Protein AF-I7L541-F1 (afdb_monomer_lite)

Radius of gyration: 14.11 Å; chains: 1; bounding box: 39×28×35 Å

Secondary structure (DSSP, 8-state):
-HHHHTT-TT----------S-SS-EEEEEEEE-SS---HHHHHHHHTTSTTEEE--BGGGTB---IIIIITT--PEEEEEEEE-SS-TTEEEEEEEE-

Structure (mmCIF, N/CA/C/O backbone):
data_AF-I7L541-F1
#
_entry.id   AF-I7L541-F1
#
loop_
_atom_site.group_PDB
_atom_site.id
_atom_site.type_symbol
_atom_site.label_atom_id
_atom_site.label_alt_id
_atom_site.label_comp_id
_atom_site.label_asym_id
_atom_site.label_entity_id
_atom_site.label_seq_id
_atom_site.pdbx_PDB_ins_code
_atom_site.Cartn_x
_atom_site.Cartn_y
_atom_site.Cartn_z
_atom_site.occupancy
_atom_site.B_iso_or_equiv
_atom_site.auth_seq_id
_atom_site.auth_comp_id
_atom_site.auth_asym_id
_atom_site.auth_atom_id
_atom_site.pdbx_PDB_model_num
ATOM 1 N N . GLU A 1 1 ? -15.355 -0.950 -7.239 1.00 96.50 1 GLU A N 1
ATOM 2 C CA . GLU A 1 1 ? -14.842 -2.339 -7.198 1.00 96.50 1 GLU A CA 1
ATOM 3 C C . GLU A 1 1 ? -14.441 -2.771 -5.794 1.00 96.50 1 GLU A C 1
ATOM 5 O O . GLU A 1 1 ? -14.982 -3.769 -5.343 1.00 96.50 1 GLU A O 1
ATOM 10 N N . THR A 1 2 ? -13.621 -2.001 -5.064 1.00 97.00 2 THR A N 1
ATOM 11 C CA . THR A 1 2 ? -13.183 -2.316 -3.684 1.00 97.00 2 THR A CA 1
ATOM 12 C C . THR A 1 2 ? -14.302 -2.807 -2.762 1.00 97.00 2 THR A C 1
ATOM 14 O O . THR A 1 2 ? -14.185 -3.899 -2.224 1.00 97.00 2 THR A O 1
ATOM 17 N N . ARG A 1 3 ? -15.418 -2.068 -2.638 1.00 97.62 3 ARG A N 1
ATOM 18 C CA . ARG A 1 3 ? -16.578 -2.478 -1.814 1.00 97.62 3 ARG A CA 1
ATOM 19 C C . ARG A 1 3 ? -17.140 -3.847 -2.194 1.00 97.62 3 ARG A C 1
ATOM 21 O O . ARG A 1 3 ? -17.464 -4.638 -1.324 1.00 97.62 3 ARG A O 1
ATOM 28 N N . LYS A 1 4 ? -17.214 -4.131 -3.498 1.00 98.00 4 LYS A N 1
ATOM 29 C CA . LYS A 1 4 ? -17.719 -5.402 -4.027 1.00 98.00 4 LYS A CA 1
ATOM 30 C C . LYS A 1 4 ? -16.752 -6.553 -3.736 1.00 98.00 4 LYS A C 1
ATOM 32 O O . LYS A 1 4 ? -17.205 -7.609 -3.334 1.00 98.00 4 LYS A O 1
ATOM 37 N N . ILE A 1 5 ? -15.448 -6.352 -3.947 1.00 98.06 5 ILE A N 1
ATOM 38 C CA . ILE A 1 5 ? -14.411 -7.376 -3.705 1.00 98.06 5 ILE A CA 1
ATOM 39 C C . ILE A 1 5 ? -14.287 -7.688 -2.210 1.00 98.06 5 ILE A C 1
ATOM 41 O O . ILE A 1 5 ? -14.124 -8.841 -1.834 1.00 98.06 5 ILE A O 1
ATOM 45 N N . MET A 1 6 ? -14.368 -6.657 -1.369 1.00 97.31 6 MET A N 1
ATOM 46 C CA . MET A 1 6 ? -14.270 -6.777 0.088 1.00 97.31 6 MET A CA 1
ATOM 47 C C . MET A 1 6 ? -15.601 -7.137 0.758 1.00 97.31 6 MET A C 1
ATOM 49 O O . MET A 1 6 ? -15.619 -7.314 1.972 1.00 97.31 6 MET A O 1
ATOM 53 N N . GLU A 1 7 ? -16.696 -7.199 -0.007 1.00 98.19 7 GLU A N 1
ATOM 54 C CA . GLU A 1 7 ? -18.064 -7.416 0.485 1.00 98.19 7 GLU A CA 1
ATOM 55 C C . GLU A 1 7 ? -18.443 -6.490 1.662 1.00 98.19 7 GLU A C 1
ATOM 57 O O . GLU A 1 7 ? -19.132 -6.885 2.601 1.00 98.19 7 GLU A O 1
ATOM 62 N N . ASP A 1 8 ? -17.984 -5.234 1.615 1.00 97.81 8 ASP A N 1
ATOM 63 C CA . ASP A 1 8 ? -18.182 -4.243 2.679 1.00 97.81 8 ASP A CA 1
ATOM 64 C C . ASP A 1 8 ? -18.481 -2.857 2.083 1.00 97.81 8 ASP A C 1
ATOM 66 O O . ASP A 1 8 ? -17.593 -2.138 1.609 1.00 97.81 8 ASP A O 1
ATOM 70 N N . ASP A 1 9 ? -19.757 -2.468 2.129 1.00 97.62 9 ASP A N 1
ATOM 71 C CA . ASP A 1 9 ? -20.237 -1.177 1.627 1.00 97.62 9 ASP A CA 1
ATOM 72 C C . ASP A 1 9 ? -19.843 0.014 2.514 1.00 97.62 9 ASP A C 1
ATOM 74 O O . ASP A 1 9 ? -19.927 1.165 2.073 1.00 97.62 9 ASP A O 1
ATOM 78 N N . SER A 1 10 ? -19.377 -0.239 3.744 1.00 97.56 10 SER A N 1
ATOM 79 C CA . SER A 1 10 ? -18.937 0.815 4.663 1.00 97.56 10 SER A CA 1
ATOM 80 C C . SER A 1 10 ? -17.568 1.393 4.298 1.00 97.56 10 SER A C 1
ATOM 82 O O . SER A 1 10 ? -17.248 2.510 4.707 1.00 97.56 10 SER A O 1
ATOM 84 N N . ILE A 1 11 ? -16.772 0.688 3.482 1.00 98.00 11 ILE A N 1
ATOM 85 C CA . ILE A 1 11 ? -15.455 1.163 3.045 1.00 98.00 11 ILE A CA 1
ATOM 86 C C . ILE A 1 11 ? -15.628 2.383 2.136 1.00 98.00 11 ILE A C 1
ATOM 88 O O . ILE A 1 11 ? -16.210 2.308 1.051 1.00 98.00 11 ILE A O 1
ATOM 92 N N . LEU A 1 12 ? -15.098 3.530 2.551 1.00 97.94 12 LEU A N 1
ATOM 93 C CA . LEU A 1 12 ? -15.066 4.741 1.735 1.00 97.94 12 LEU A CA 1
ATOM 94 C C . LEU A 1 12 ? -13.768 4.783 0.920 1.00 97.94 12 LEU A C 1
ATOM 96 O O . LEU A 1 12 ? -12.695 4.495 1.439 1.00 97.94 12 LEU A O 1
ATOM 100 N N . VAL A 1 13 ? -13.871 5.136 -0.363 1.00 97.50 13 VAL A N 1
ATOM 101 C CA . VAL A 1 13 ? -12.726 5.231 -1.280 1.00 97.50 13 VAL A CA 1
ATOM 102 C C . VAL A 1 13 ? -12.840 6.535 -2.059 1.00 97.50 13 VAL A C 1
ATOM 104 O O . VAL A 1 13 ? -13.882 6.803 -2.654 1.00 97.50 13 VAL A O 1
ATOM 107 N N . ASN A 1 14 ? -11.773 7.333 -2.062 1.00 97.94 14 ASN A N 1
ATOM 108 C CA . ASN A 1 14 ? -11.702 8.608 -2.773 1.00 97.94 14 ASN A CA 1
ATOM 109 C C . ASN A 1 14 ? -10.411 8.679 -3.613 1.00 97.94 14 ASN A C 1
ATOM 111 O O . ASN A 1 14 ? -9.393 9.172 -3.123 1.00 97.94 14 ASN A O 1
ATOM 115 N N . PRO A 1 15 ? -10.404 8.133 -4.842 1.00 97.31 15 PRO A N 1
ATOM 116 C CA . PRO A 1 15 ? -9.197 8.057 -5.651 1.00 97.31 15 PRO A CA 1
ATOM 117 C C . PRO A 1 15 ? -8.990 9.322 -6.490 1.00 97.31 15 PRO A C 1
ATOM 119 O O . PRO A 1 15 ? -9.918 9.849 -7.098 1.00 97.31 15 PRO A O 1
ATOM 122 N N . THR A 1 16 ? -7.734 9.752 -6.607 1.00 98.38 16 THR A N 1
ATOM 123 C CA . THR A 1 16 ? -7.287 10.636 -7.692 1.00 98.38 16 THR A CA 1
ATOM 124 C C . THR A 1 16 ? -6.351 9.850 -8.595 1.00 98.38 16 THR A C 1
ATOM 126 O O . THR A 1 16 ? -5.287 9.420 -8.158 1.00 98.38 16 THR A O 1
ATOM 129 N N . THR A 1 17 ? -6.733 9.659 -9.855 1.00 97.94 17 THR A N 1
ATOM 130 C CA . THR A 1 17 ? -5.937 8.891 -10.820 1.00 97.94 17 THR A CA 1
ATOM 131 C C . THR A 1 17 ? -5.205 9.828 -11.771 1.00 97.94 17 THR A C 1
ATOM 133 O O . THR A 1 17 ? -5.840 10.622 -12.467 1.00 97.94 17 THR A O 1
ATOM 136 N N . VAL A 1 18 ? -3.878 9.718 -11.834 1.00 98.06 18 VAL A N 1
ATOM 137 C CA . VAL A 1 18 ? -3.025 10.567 -12.678 1.00 98.06 18 VAL A CA 1
ATOM 138 C C . VAL A 1 18 ? -2.177 9.696 -13.593 1.00 98.06 18 VAL A C 1
ATOM 140 O O . VAL A 1 18 ? -1.582 8.715 -13.154 1.00 98.06 18 VAL A O 1
ATOM 143 N N . ARG A 1 19 ? -2.092 10.071 -14.873 1.00 97.19 19 ARG A N 1
ATOM 144 C CA . ARG A 1 19 ? -1.155 9.452 -15.813 1.00 97.19 19 ARG A CA 1
ATOM 145 C C . ARG A 1 19 ? 0.188 10.175 -15.741 1.00 97.19 19 ARG A C 1
ATOM 147 O O . ARG A 1 19 ? 0.244 11.394 -15.870 1.00 97.19 19 ARG A O 1
ATOM 154 N N . VAL A 1 20 ? 1.260 9.411 -15.575 1.00 96.12 20 VAL A N 1
ATOM 155 C CA . VAL A 1 20 ? 2.650 9.891 -15.563 1.00 96.12 20 VAL A CA 1
ATOM 156 C C . VAL A 1 20 ? 3.453 9.168 -16.652 1.00 96.12 20 VAL A C 1
ATOM 158 O O . VAL A 1 20 ? 3.038 8.083 -17.066 1.00 96.12 20 VAL A O 1
ATOM 161 N N . PRO A 1 21 ? 4.572 9.732 -17.146 1.00 95.25 21 PRO A N 1
ATOM 162 C CA . PRO A 1 21 ? 5.355 9.137 -18.231 1.00 95.25 21 PRO A CA 1
ATOM 163 C C . PRO A 1 21 ? 6.240 7.978 -17.734 1.00 95.25 21 PRO A C 1
ATOM 165 O O . PRO A 1 21 ? 7.466 8.045 -17.777 1.00 95.25 21 PRO A O 1
ATOM 168 N N . VAL A 1 22 ? 5.607 6.914 -17.241 1.00 92.62 22 VAL A N 1
ATOM 169 C CA . VAL A 1 22 ? 6.233 5.638 -16.872 1.00 92.62 22 VAL A CA 1
ATOM 170 C C . VAL A 1 22 ? 5.766 4.579 -17.872 1.00 92.62 22 VAL A C 1
ATOM 172 O O . VAL A 1 22 ? 4.594 4.561 -18.238 1.00 92.62 22 VAL A O 1
ATOM 175 N N . LEU A 1 23 ? 6.689 3.736 -18.349 1.00 87.19 23 LEU A N 1
ATOM 176 C CA . LEU A 1 23 ? 6.418 2.757 -19.412 1.00 87.19 23 LEU A CA 1
ATOM 177 C C . LEU A 1 23 ? 5.478 1.624 -18.968 1.00 87.19 23 LEU A C 1
ATOM 179 O O . LEU A 1 23 ? 4.565 1.287 -19.713 1.00 87.19 23 LEU A O 1
ATOM 183 N N . TYR A 1 24 ? 5.709 1.060 -17.779 1.00 86.69 24 TYR A N 1
ATOM 184 C CA . TYR A 1 24 ? 4.998 -0.105 -17.237 1.00 86.69 24 TYR A CA 1
ATOM 185 C C . TYR A 1 24 ? 4.816 0.025 -15.724 1.00 86.69 24 TYR A C 1
ATOM 187 O O . TYR A 1 24 ? 5.584 0.738 -15.067 1.00 86.69 24 TYR A O 1
ATOM 195 N N . GLY A 1 25 ? 3.823 -0.680 -15.191 1.00 90.12 25 GLY A N 1
ATOM 196 C CA . GLY A 1 25 ? 3.450 -0.656 -13.787 1.00 90.12 25 GLY A CA 1
ATOM 197 C C . GLY A 1 25 ? 2.691 0.581 -13.330 1.00 90.12 25 GLY A C 1
ATOM 198 O O . GLY A 1 25 ? 2.771 1.682 -13.890 1.00 90.12 25 GLY A O 1
ATOM 199 N N . HIS A 1 26 ? 1.899 0.386 -12.287 1.00 95.88 26 HIS A N 1
ATOM 200 C CA . HIS A 1 26 ? 1.168 1.431 -11.585 1.00 95.88 26 HIS A CA 1
ATOM 201 C C . HIS A 1 26 ? 1.787 1.676 -10.218 1.00 95.88 26 HIS A C 1
ATOM 203 O O . HIS A 1 26 ? 2.525 0.858 -9.665 1.00 95.88 26 HIS A O 1
ATOM 209 N N . SER A 1 27 ? 1.560 2.873 -9.690 1.00 97.56 27 SER A N 1
ATOM 210 C CA . SER A 1 27 ? 2.016 3.214 -8.353 1.00 97.56 27 SER A CA 1
ATOM 211 C C . SER A 1 27 ? 0.986 4.043 -7.627 1.00 97.56 27 SER A C 1
ATOM 213 O O . SER A 1 27 ? 0.428 4.988 -8.185 1.00 97.56 27 SER A O 1
ATOM 215 N N . GLU A 1 28 ? 0.768 3.697 -6.369 1.00 98.44 28 GLU A N 1
ATOM 216 C CA . GLU A 1 28 ? -0.311 4.241 -5.567 1.00 98.44 28 GLU A CA 1
ATOM 217 C C . GLU A 1 28 ? 0.244 4.751 -4.240 1.00 98.44 28 GLU A C 1
ATOM 219 O O . GLU A 1 28 ? 0.840 4.012 -3.450 1.00 98.44 28 GLU A O 1
ATOM 224 N N . ALA A 1 29 ? 0.043 6.045 -3.992 1.00 98.44 29 ALA A N 1
ATOM 225 C CA . ALA A 1 29 ? 0.174 6.617 -2.663 1.00 98.44 29 ALA A CA 1
ATOM 226 C C . ALA A 1 29 ? -1.157 6.410 -1.941 1.00 98.44 29 ALA A C 1
ATOM 228 O O . ALA A 1 29 ? -2.163 7.022 -2.301 1.00 98.44 29 ALA A O 1
ATOM 229 N N . ILE A 1 30 ? -1.159 5.527 -0.945 1.00 98.44 30 ILE A N 1
ATOM 230 C CA . ILE A 1 30 ? -2.376 5.096 -0.261 1.00 98.44 30 ILE A CA 1
ATOM 231 C C . ILE A 1 30 ? -2.384 5.650 1.159 1.00 98.44 30 ILE A C 1
ATOM 233 O O . ILE A 1 30 ? -1.425 5.478 1.919 1.00 98.44 30 ILE A O 1
ATOM 237 N N . HIS A 1 31 ? -3.505 6.278 1.500 1.00 98.25 31 HIS A N 1
ATOM 238 C CA . HIS A 1 31 ? -3.854 6.732 2.837 1.00 98.25 31 HIS A CA 1
ATOM 239 C C . HIS A 1 31 ? -5.001 5.855 3.346 1.00 98.25 31 HIS A C 1
ATOM 241 O O . HIS A 1 31 ? -6.027 5.731 2.679 1.00 98.25 31 HIS A O 1
ATOM 247 N N . LEU A 1 32 ? -4.816 5.220 4.500 1.00 97.88 32 LEU A N 1
ATOM 248 C CA . LEU A 1 32 ? -5.802 4.341 5.123 1.00 97.88 32 LEU A CA 1
ATOM 249 C C . LEU A 1 32 ? -6.259 4.935 6.449 1.00 97.88 32 LEU A C 1
ATOM 251 O O . LEU A 1 32 ? -5.421 5.331 7.251 1.00 97.88 32 LEU A O 1
ATOM 255 N N . GLU A 1 33 ? -7.560 4.890 6.722 1.00 98.00 33 GLU A N 1
ATOM 256 C CA . GLU A 1 33 ? -8.119 5.071 8.063 1.00 98.00 33 GLU A CA 1
ATOM 257 C C . GLU A 1 33 ? -8.627 3.719 8.571 1.00 98.00 33 GLU A C 1
ATOM 259 O O . GLU A 1 33 ? -9.504 3.094 7.973 1.00 98.00 33 GLU A O 1
ATOM 264 N N . LEU A 1 34 ? -8.035 3.226 9.659 1.00 97.69 34 LEU A N 1
ATOM 265 C CA . LEU A 1 34 ? -8.332 1.906 10.210 1.00 97.69 34 LEU A CA 1
ATOM 266 C C . LEU A 1 34 ? -9.370 1.982 11.341 1.00 97.69 34 LEU A C 1
ATOM 268 O O . LEU A 1 34 ? -9.548 3.008 11.999 1.00 97.69 34 LEU A O 1
ATOM 272 N N . LYS A 1 35 ? -10.016 0.845 11.632 1.00 97.12 35 LYS A N 1
ATOM 273 C CA . LYS A 1 35 ? -10.982 0.721 12.745 1.00 97.12 35 LYS A CA 1
ATOM 274 C C . LYS A 1 35 ? -10.334 0.928 14.124 1.00 97.12 35 LYS A C 1
ATOM 276 O O . LYS A 1 35 ? -11.013 1.322 15.065 1.00 97.12 35 LYS A O 1
ATOM 281 N N . ALA A 1 36 ? -9.034 0.662 14.241 1.00 97.38 36 ALA A N 1
ATOM 282 C CA . ALA A 1 36 ? -8.230 0.862 15.443 1.00 97.38 36 ALA A CA 1
ATOM 283 C C . ALA A 1 36 ? -6.784 1.227 15.053 1.00 97.38 36 ALA A C 1
ATOM 285 O O . ALA A 1 36 ? -6.374 0.909 13.931 1.00 97.38 36 ALA A O 1
ATOM 286 N N . PRO A 1 37 ? -5.997 1.845 15.954 1.00 97.00 37 PRO A N 1
ATOM 287 C CA . PRO A 1 37 ? -4.591 2.129 15.693 1.00 97.00 37 PRO A CA 1
ATOM 288 C C . PRO A 1 37 ? -3.809 0.853 15.357 1.00 97.00 37 PRO A C 1
ATOM 290 O O . PRO A 1 37 ? -3.971 -0.180 16.010 1.00 97.00 37 PRO A O 1
ATOM 293 N N . LEU A 1 38 ? -2.916 0.933 14.369 1.00 97.75 38 LEU A N 1
ATOM 294 C CA . LEU A 1 38 ? -2.030 -0.159 13.966 1.00 97.75 38 LEU A CA 1
ATOM 295 C C . LEU A 1 38 ? -0.594 0.354 13.932 1.00 97.75 38 LEU A C 1
ATOM 297 O O . LEU A 1 38 ? -0.315 1.313 13.220 1.00 97.75 38 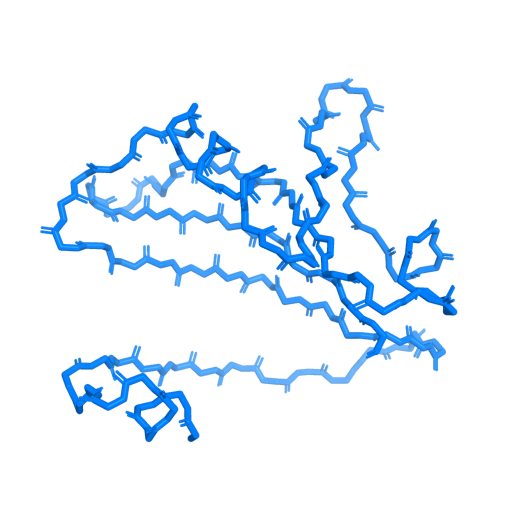LEU A O 1
ATOM 301 N N . SER A 1 39 ? 0.331 -0.269 14.668 1.00 97.94 39 SER A N 1
ATOM 302 C CA . SER A 1 39 ? 1.741 0.140 14.616 1.00 97.94 39 SER A CA 1
ATOM 303 C C . SER A 1 39 ? 2.365 -0.158 13.250 1.00 97.94 39 SER A C 1
ATOM 305 O O . SER A 1 39 ? 1.974 -1.102 12.558 1.00 97.94 39 SER A O 1
ATOM 307 N N . VAL A 1 40 ? 3.377 0.624 12.870 1.00 97.62 40 VAL A N 1
ATOM 308 C CA . VAL A 1 40 ? 4.087 0.451 11.593 1.00 97.62 40 VAL A CA 1
ATOM 309 C C . VAL A 1 40 ? 4.761 -0.921 11.545 1.00 97.62 40 VAL A C 1
ATOM 311 O O . VAL A 1 40 ? 4.718 -1.614 10.530 1.00 97.62 40 VAL A O 1
ATOM 314 N N . GLU A 1 41 ? 5.338 -1.354 12.663 1.00 97.88 41 GLU A N 1
ATOM 315 C CA . GLU A 1 41 ? 5.964 -2.664 12.828 1.00 97.88 41 GLU A CA 1
ATOM 316 C C . GLU A 1 41 ? 4.938 -3.771 12.598 1.00 97.88 41 GLU A C 1
ATOM 318 O O . GLU A 1 41 ? 5.209 -4.716 11.854 1.00 97.88 41 GLU A O 1
ATOM 323 N N . LYS A 1 42 ? 3.729 -3.623 13.156 1.00 98.25 42 LYS A N 1
ATOM 324 C CA . LYS A 1 42 ? 2.673 -4.615 12.980 1.00 98.25 42 LYS A CA 1
ATOM 325 C C . LYS A 1 42 ? 2.148 -4.653 11.549 1.00 98.25 42 LYS A C 1
ATOM 327 O O . LYS A 1 42 ? 1.938 -5.740 11.016 1.00 98.25 42 LYS A O 1
ATOM 332 N N . ALA A 1 43 ? 1.986 -3.495 10.912 1.00 98.12 43 ALA A N 1
ATOM 333 C CA . ALA A 1 43 ? 1.624 -3.415 9.501 1.00 98.12 43 ALA A CA 1
ATOM 334 C C . ALA A 1 43 ? 2.650 -4.153 8.622 1.00 98.12 43 ALA A C 1
ATOM 336 O O . ALA A 1 43 ? 2.268 -4.979 7.794 1.00 98.12 43 ALA A O 1
ATOM 337 N N . ARG A 1 44 ? 3.954 -3.942 8.861 1.00 98.12 44 ARG A N 1
ATOM 338 C CA . ARG A 1 44 ? 5.031 -4.671 8.167 1.00 98.12 44 ARG A CA 1
ATOM 339 C C . ARG A 1 44 ? 4.949 -6.179 8.387 1.00 98.12 44 ARG A C 1
ATOM 341 O O . ARG A 1 44 ? 5.136 -6.931 7.438 1.00 98.12 44 ARG A O 1
ATOM 348 N N . GLU A 1 45 ? 4.696 -6.636 9.614 1.00 98.19 45 GLU A N 1
ATOM 349 C CA . GLU A 1 45 ? 4.538 -8.068 9.905 1.00 98.19 45 GLU A CA 1
ATOM 350 C C . GLU A 1 45 ? 3.371 -8.701 9.146 1.00 98.19 45 GLU A C 1
ATOM 352 O O . GLU A 1 45 ? 3.508 -9.821 8.658 1.00 98.19 45 GLU A O 1
ATOM 357 N N . ILE A 1 46 ? 2.229 -8.010 9.080 1.00 98.19 46 ILE A N 1
ATOM 358 C CA . ILE A 1 46 ? 1.034 -8.487 8.377 1.00 98.19 46 ILE A CA 1
ATOM 359 C C . ILE A 1 46 ? 1.320 -8.567 6.877 1.00 98.19 46 ILE A C 1
ATOM 361 O O . ILE A 1 46 ? 1.126 -9.619 6.276 1.00 98.19 46 ILE A O 1
ATOM 365 N N . LEU A 1 47 ? 1.848 -7.488 6.293 1.00 97.94 47 LEU A N 1
ATOM 366 C CA . LEU A 1 47 ? 2.121 -7.409 4.857 1.00 97.94 47 LEU A CA 1
ATOM 367 C C . LEU A 1 47 ? 3.179 -8.420 4.407 1.00 97.94 47 LEU A C 1
ATOM 369 O O . LEU A 1 47 ? 3.001 -9.053 3.379 1.00 97.94 47 LEU A O 1
ATOM 373 N N . LYS A 1 48 ? 4.224 -8.667 5.207 1.00 97.19 48 LYS A N 1
ATOM 374 C CA . LYS A 1 48 ? 5.223 -9.716 4.917 1.00 97.19 48 LYS A CA 1
ATOM 375 C C . LYS A 1 48 ? 4.643 -11.132 4.859 1.00 97.19 48 LYS A C 1
ATOM 377 O O . LYS A 1 48 ? 5.296 -12.023 4.327 1.00 97.19 48 LYS A O 1
ATOM 382 N N . LYS A 1 49 ? 3.485 -11.367 5.480 1.00 98.00 49 LYS A N 1
ATOM 383 C CA . LYS A 1 49 ? 2.805 -12.670 5.497 1.00 98.00 49 LYS A CA 1
ATOM 384 C C . LYS A 1 49 ? 1.705 -12.770 4.443 1.00 98.00 49 LYS A C 1
ATOM 386 O O . LYS A 1 49 ? 1.164 -13.857 4.260 1.00 98.00 49 LYS A O 1
ATOM 391 N N . ALA A 1 50 ? 1.343 -11.660 3.802 1.00 97.81 50 ALA A N 1
ATOM 392 C CA . ALA A 1 50 ? 0.308 -11.649 2.785 1.00 97.81 50 ALA A CA 1
ATOM 393 C C . ALA A 1 50 ? 0.839 -12.323 1.502 1.00 97.81 50 ALA A C 1
ATOM 395 O O . ALA A 1 50 ? 1.912 -11.949 1.023 1.00 97.81 50 ALA A O 1
ATOM 396 N N . PRO A 1 51 ? 0.132 -13.323 0.946 1.00 97.56 51 PRO A N 1
ATOM 397 C CA . PRO A 1 51 ? 0.531 -13.960 -0.306 1.00 97.56 51 PRO A CA 1
ATOM 398 C C . PRO A 1 51 ? 0.645 -12.943 -1.447 1.00 97.56 51 PRO A C 1
ATOM 400 O O . PRO A 1 51 ? -0.230 -12.093 -1.596 1.00 97.56 51 PRO A O 1
ATOM 403 N N . GLY A 1 52 ? 1.717 -13.037 -2.238 1.00 96.81 52 GLY A N 1
ATOM 404 C CA . GLY A 1 52 ? 1.978 -12.135 -3.367 1.00 96.81 52 GLY A CA 1
ATOM 405 C C . GLY A 1 52 ? 2.406 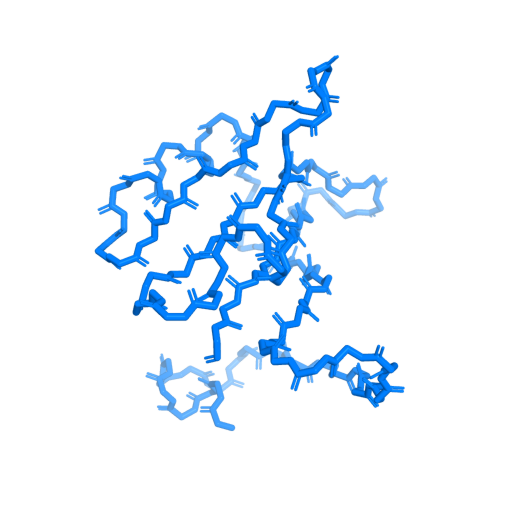-10.717 -2.977 1.00 96.81 52 GLY A C 1
ATOM 406 O O . GLY A 1 52 ? 2.483 -9.858 -3.846 1.00 96.81 52 GLY A O 1
ATOM 407 N N . VAL A 1 53 ? 2.671 -10.438 -1.692 1.00 98.19 53 VAL A N 1
ATOM 408 C CA . VAL A 1 53 ? 3.151 -9.127 -1.233 1.00 98.19 53 VAL A CA 1
ATOM 409 C C . VAL A 1 53 ? 4.627 -9.195 -0.860 1.00 98.19 53 VAL A C 1
ATOM 411 O O . VAL A 1 53 ? 5.037 -9.967 0.009 1.00 98.19 53 VAL A O 1
ATOM 414 N N . VAL A 1 54 ? 5.426 -8.308 -1.451 1.00 97.94 54 VAL A N 1
ATOM 415 C CA . VAL A 1 54 ? 6.853 -8.159 -1.156 1.00 97.94 54 VAL A CA 1
ATOM 416 C C . VAL A 1 54 ? 7.110 -6.804 -0.505 1.00 97.94 54 VAL A C 1
ATOM 418 O O . VAL A 1 54 ? 6.837 -5.743 -1.068 1.00 97.94 54 VAL A O 1
ATOM 421 N N . LEU A 1 55 ? 7.673 -6.819 0.705 1.00 97.75 55 LEU A N 1
ATOM 422 C CA . LEU A 1 55 ? 8.003 -5.589 1.419 1.00 97.75 55 LEU A CA 1
ATOM 423 C C . LEU A 1 55 ? 9.378 -5.051 0.992 1.00 97.75 55 LEU A C 1
ATOM 425 O O . LEU A 1 55 ? 10.407 -5.668 1.269 1.00 97.75 55 LEU A O 1
ATOM 429 N N . VAL A 1 56 ? 9.399 -3.845 0.426 1.00 97.38 56 VAL A N 1
ATOM 430 C CA . VAL A 1 56 ? 10.612 -3.068 0.137 1.00 97.38 56 VAL A CA 1
ATOM 431 C C . VAL A 1 56 ? 10.555 -1.793 0.979 1.00 97.38 56 VAL A C 1
ATOM 433 O O . VAL A 1 56 ? 10.089 -0.756 0.530 1.00 97.38 56 VAL A O 1
ATOM 436 N N . ASP A 1 57 ? 10.970 -1.859 2.243 1.00 96.69 57 ASP A N 1
ATOM 437 C CA . ASP A 1 57 ? 10.781 -0.742 3.181 1.00 96.69 57 ASP A CA 1
ATOM 438 C C . ASP A 1 57 ? 12.010 -0.521 4.072 1.00 96.69 57 ASP A C 1
ATOM 440 O O . ASP A 1 57 ? 12.029 -0.892 5.244 1.00 96.69 57 ASP A O 1
ATOM 444 N N . ASP A 1 58 ? 13.054 0.086 3.499 1.00 94.94 58 ASP A N 1
ATOM 445 C CA . ASP A 1 58 ? 14.208 0.624 4.239 1.00 94.94 58 ASP A CA 1
ATOM 446 C C . ASP A 1 58 ? 14.564 2.020 3.683 1.00 94.94 58 ASP A C 1
ATOM 448 O O . ASP A 1 58 ? 15.525 2.177 2.916 1.00 94.94 58 ASP A O 1
ATOM 452 N N . PRO A 1 59 ? 13.769 3.059 4.024 1.00 90.69 59 PRO A N 1
ATOM 453 C CA . PRO A 1 59 ? 13.950 4.405 3.481 1.00 90.69 59 PRO A CA 1
ATOM 454 C C . PRO A 1 59 ? 15.308 5.026 3.827 1.00 90.69 59 PRO A C 1
ATOM 456 O O . PRO A 1 59 ? 15.825 5.818 3.043 1.00 90.69 59 PRO A O 1
ATOM 459 N N . ALA A 1 60 ? 15.910 4.636 4.958 1.00 93.75 60 ALA A N 1
ATOM 460 C CA . ALA A 1 60 ? 17.238 5.096 5.369 1.00 93.75 60 ALA A CA 1
ATOM 461 C C . ALA A 1 60 ? 18.340 4.644 4.396 1.00 93.75 60 ALA A C 1
ATOM 463 O O . ALA A 1 60 ? 19.359 5.316 4.263 1.00 93.75 60 ALA A O 1
ATOM 464 N N . LYS A 1 61 ? 18.119 3.534 3.681 1.00 95.81 61 LYS A N 1
ATOM 465 C CA . LYS A 1 61 ? 19.001 3.034 2.616 1.00 95.81 61 LYS A CA 1
ATOM 466 C C . LYS A 1 61 ? 18.435 3.264 1.215 1.00 95.81 61 LYS A C 1
ATOM 468 O O . LYS A 1 61 ? 18.857 2.590 0.279 1.00 95.81 61 LYS A O 1
ATOM 473 N N . LEU A 1 62 ? 17.471 4.180 1.074 1.00 92.94 62 LEU A N 1
ATOM 474 C CA . LEU A 1 62 ? 16.785 4.486 -0.186 1.00 92.94 62 LEU A CA 1
ATOM 475 C C . LEU A 1 62 ? 16.111 3.264 -0.838 1.00 92.94 62 LEU A C 1
ATOM 477 O O . LEU A 1 62 ? 15.973 3.208 -2.056 1.00 92.94 62 LEU A O 1
ATOM 481 N N . LYS A 1 63 ? 15.674 2.285 -0.036 1.00 95.44 63 LYS A N 1
ATOM 482 C CA . LYS A 1 63 ? 14.948 1.110 -0.531 1.00 95.44 63 LYS A CA 1
ATOM 483 C C . LYS A 1 63 ? 13.451 1.314 -0.361 1.00 95.44 63 LYS A C 1
ATOM 485 O O . LYS A 1 63 ? 12.934 1.283 0.757 1.00 95.44 63 LYS A O 1
ATOM 490 N N . TYR A 1 64 ? 12.780 1.520 -1.484 1.00 96.31 64 TYR A N 1
ATOM 491 C CA . TYR A 1 64 ? 11.329 1.595 -1.606 1.00 96.31 64 TYR A CA 1
ATOM 492 C C . TYR A 1 64 ? 10.892 1.089 -2.990 1.00 96.31 64 TYR A C 1
ATOM 494 O O . TYR A 1 64 ? 11.712 1.086 -3.913 1.00 96.31 64 TYR A O 1
ATOM 502 N N . PRO A 1 65 ? 9.628 0.654 -3.154 1.00 97.00 65 PRO A N 1
ATOM 503 C CA . PRO A 1 65 ? 9.138 0.147 -4.426 1.00 97.00 65 PRO A CA 1
ATOM 504 C C . PRO A 1 65 ? 9.230 1.202 -5.528 1.00 97.00 65 PRO A C 1
ATOM 506 O O . PRO A 1 65 ? 8.898 2.371 -5.319 1.00 97.00 65 PRO A O 1
ATOM 509 N N . THR A 1 66 ? 9.634 0.776 -6.720 1.00 95.38 66 THR A N 1
ATOM 510 C CA . THR A 1 66 ? 9.580 1.590 -7.940 1.00 95.38 66 THR A CA 1
ATOM 511 C C . THR A 1 66 ? 9.142 0.689 -9.092 1.00 95.38 66 THR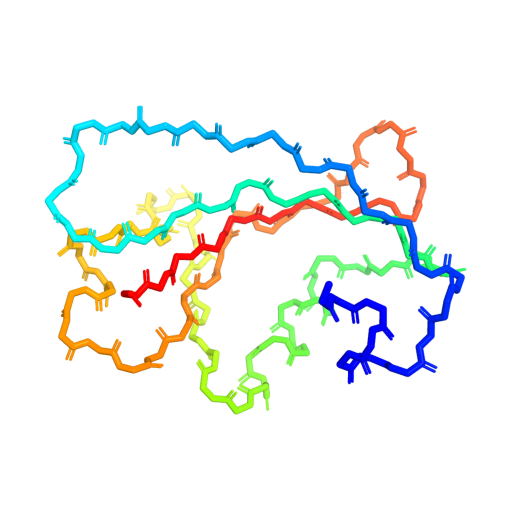 A C 1
ATOM 513 O O . THR A 1 66 ? 9.535 -0.484 -9.081 1.00 95.38 66 THR A O 1
ATOM 516 N N . PRO A 1 67 ? 8.364 1.193 -10.070 1.00 92.88 67 PRO A N 1
ATOM 517 C CA . PRO A 1 67 ? 7.906 0.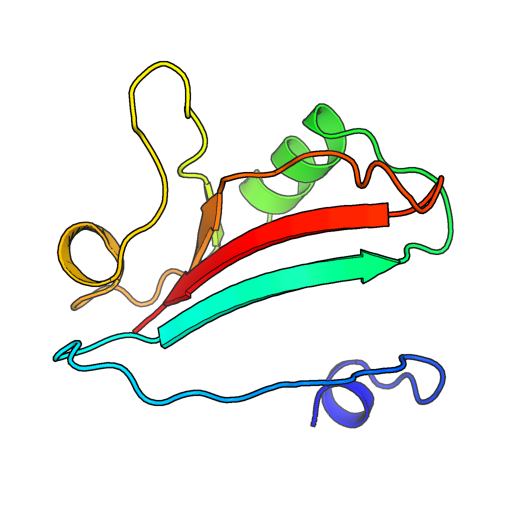375 -11.192 1.00 92.88 67 PRO A CA 1
ATOM 518 C C . PRO A 1 67 ? 9.063 -0.296 -11.928 1.00 92.88 67 PRO A C 1
ATOM 520 O O . PRO A 1 67 ? 9.092 -1.512 -12.073 1.00 92.88 67 PRO A O 1
ATOM 523 N N . MET A 1 68 ? 10.077 0.496 -12.290 1.00 91.75 68 MET A N 1
ATOM 524 C CA . MET A 1 68 ? 11.198 0.051 -13.117 1.00 91.75 68 MET A CA 1
ATOM 525 C C . MET A 1 68 ? 12.045 -1.047 -12.468 1.00 91.75 68 MET A C 1
ATOM 527 O O . MET A 1 68 ? 12.521 -1.930 -13.171 1.00 91.75 68 MET A O 1
ATOM 531 N N . THR A 1 69 ? 12.286 -0.976 -11.156 1.00 89.75 69 THR A N 1
ATOM 532 C CA . THR A 1 69 ? 13.235 -1.887 -10.495 1.00 89.75 69 THR A CA 1
ATOM 533 C C . THR A 1 69 ? 12.582 -3.101 -9.846 1.00 89.75 69 THR A C 1
ATOM 535 O O . THR A 1 69 ? 13.312 -3.998 -9.439 1.00 89.75 69 THR A O 1
ATOM 538 N N . HIS A 1 70 ? 11.258 -3.106 -9.668 1.00 90.06 70 HIS A N 1
ATOM 539 C CA . HIS A 1 70 ? 10.576 -4.157 -8.907 1.00 90.06 70 HIS A CA 1
ATOM 540 C C . HIS A 1 70 ? 9.390 -4.774 -9.647 1.00 90.06 70 HIS A C 1
ATOM 542 O O . HIS A 1 70 ? 9.282 -5.990 -9.658 1.00 90.06 70 HIS A O 1
ATOM 548 N N . ALA A 1 71 ? 8.518 -3.970 -10.256 1.00 85.38 71 ALA A N 1
ATOM 549 C CA . ALA A 1 71 ? 7.255 -4.486 -10.781 1.00 85.38 71 ALA A CA 1
ATOM 550 C C . ALA A 1 71 ? 7.376 -5.137 -12.161 1.00 85.38 71 ALA A C 1
ATOM 552 O O . ALA A 1 71 ? 6.748 -6.159 -12.393 1.00 85.38 71 ALA A O 1
ATOM 553 N N . ILE A 1 72 ? 8.193 -4.578 -13.060 1.00 87.50 72 ILE A N 1
ATOM 554 C CA . ILE A 1 72 ? 8.264 -5.049 -14.452 1.00 87.50 72 ILE A CA 1
ATOM 555 C C . ILE A 1 72 ? 8.584 -6.548 -14.511 1.00 87.50 72 ILE A C 1
ATOM 557 O O . ILE A 1 72 ? 9.674 -6.967 -14.115 1.00 87.50 72 ILE A O 1
ATOM 561 N N . GLY A 1 73 ? 7.655 -7.329 -15.069 1.00 87.62 73 GLY A N 1
ATOM 562 C CA . GLY A 1 73 ? 7.824 -8.771 -15.262 1.00 87.62 73 GLY A CA 1
ATOM 563 C C . GLY A 1 73 ? 7.697 -9.615 -13.989 1.00 87.62 73 GLY A C 1
ATOM 564 O O . GLY A 1 73 ? 8.123 -10.772 -13.997 1.00 87.62 73 GLY A O 1
ATOM 565 N N . HIS A 1 74 ? 7.133 -9.056 -12.916 1.00 91.38 74 HIS A N 1
ATOM 566 C CA . HIS A 1 74 ? 6.833 -9.751 -11.667 1.00 91.38 74 HIS A CA 1
ATOM 567 C C . HIS A 1 74 ? 5.335 -9.684 -11.350 1.00 91.38 74 HIS A C 1
ATOM 569 O O . HIS A 1 74 ? 4.733 -8.619 -11.414 1.00 91.38 74 HIS A O 1
ATOM 575 N N . ASP A 1 75 ? 4.761 -10.811 -10.921 1.00 93.94 75 ASP A N 1
ATOM 576 C CA . ASP A 1 75 ? 3.354 -10.885 -10.487 1.00 93.94 75 ASP A CA 1
ATOM 577 C C . ASP A 1 75 ? 3.147 -10.373 -9.043 1.00 93.94 75 ASP A C 1
ATOM 579 O O . ASP A 1 75 ? 2.018 -10.272 -8.560 1.00 93.94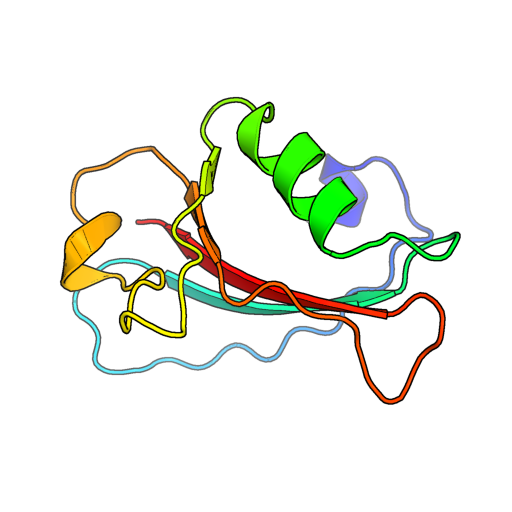 75 ASP A O 1
ATOM 583 N N . ASP A 1 76 ? 4.238 -10.091 -8.324 1.00 97.06 76 ASP A N 1
ATOM 584 C CA . ASP A 1 76 ? 4.211 -9.630 -6.939 1.00 97.06 76 ASP A CA 1
ATOM 585 C C . ASP A 1 76 ? 3.775 -8.159 -6.814 1.00 97.06 76 ASP A C 1
ATOM 587 O O . ASP A 1 76 ? 4.090 -7.298 -7.637 1.00 97.06 76 ASP A O 1
ATOM 591 N N . VAL A 1 77 ? 3.126 -7.843 -5.694 1.00 97.88 77 VAL A N 1
ATOM 592 C CA . VAL A 1 77 ? 2.792 -6.478 -5.280 1.00 97.88 77 VAL A CA 1
ATOM 593 C C . VAL A 1 77 ? 3.840 -5.976 -4.293 1.00 97.88 77 VAL A C 1
ATOM 595 O O . VAL A 1 77 ? 4.017 -6.520 -3.199 1.00 97.88 77 VAL A O 1
ATOM 598 N N . PHE A 1 78 ? 4.517 -4.886 -4.639 1.00 98.19 78 PHE A N 1
ATOM 599 C CA . PHE A 1 78 ? 5.591 -4.321 -3.832 1.00 98.19 78 PHE A CA 1
ATOM 600 C C . PHE A 1 78 ? 5.081 -3.181 -2.959 1.00 98.19 78 PHE A C 1
ATOM 602 O O . PHE A 1 78 ? 4.533 -2.197 -3.453 1.00 98.19 78 PHE A O 1
ATOM 609 N N . VAL A 1 79 ? 5.317 -3.278 -1.650 1.00 98.56 79 VAL A N 1
ATOM 610 C CA . VAL A 1 79 ? 4.831 -2.300 -0.666 1.00 98.56 79 VAL A CA 1
ATOM 611 C C . VAL A 1 79 ? 5.991 -1.709 0.127 1.00 98.56 79 VAL A C 1
ATOM 613 O O . VAL A 1 79 ? 6.915 -2.413 0.532 1.00 98.56 79 VAL A O 1
ATOM 616 N N . GLY A 1 80 ? 5.944 -0.404 0.384 1.00 98.25 80 GLY A N 1
ATOM 617 C CA . GLY A 1 80 ? 6.924 0.277 1.223 1.00 98.25 80 GLY A CA 1
ATOM 618 C C . GLY A 1 80 ? 6.468 1.652 1.682 1.00 98.25 80 GLY A C 1
ATOM 619 O O . GLY A 1 80 ? 5.296 2.009 1.571 1.00 98.25 80 GLY A O 1
ATOM 620 N N . ARG A 1 81 ? 7.407 2.434 2.229 1.00 98.00 81 ARG A N 1
ATOM 621 C CA . ARG A 1 81 ? 7.162 3.781 2.777 1.00 98.00 81 ARG A CA 1
ATOM 622 C C . ARG A 1 81 ? 6.061 3.799 3.843 1.00 98.00 81 ARG A C 1
ATOM 624 O O . ARG A 1 81 ? 5.360 4.809 3.988 1.00 98.00 81 ARG A O 1
ATOM 631 N N . ILE A 1 82 ? 5.944 2.696 4.587 1.00 98.25 82 ILE A N 1
ATOM 632 C CA . ILE A 1 82 ? 4.907 2.507 5.599 1.00 98.25 82 ILE A CA 1
ATOM 633 C C . ILE A 1 82 ? 5.217 3.406 6.789 1.00 98.25 82 ILE A C 1
ATOM 635 O O . ILE A 1 82 ? 6.316 3.369 7.349 1.00 98.25 82 ILE A O 1
ATOM 639 N N . ARG A 1 83 ? 4.246 4.230 7.174 1.00 97.81 83 ARG A N 1
ATOM 640 C CA . ARG A 1 83 ? 4.368 5.161 8.300 1.00 97.81 83 ARG A CA 1
ATOM 641 C C . ARG A 1 83 ? 2.998 5.509 8.860 1.00 97.81 83 ARG A C 1
ATOM 643 O O . ARG A 1 83 ? 2.006 5.427 8.139 1.00 97.81 83 ARG A O 1
ATOM 650 N N . GLN A 1 84 ? 2.971 5.954 10.112 1.00 97.94 84 GLN A N 1
ATOM 651 C CA . GLN A 1 84 ? 1.762 6.536 10.686 1.00 97.94 84 GLN A CA 1
ATOM 652 C C . GLN A 1 84 ? 1.354 7.790 9.925 1.00 97.94 84 GLN A C 1
ATOM 654 O O . GLN A 1 84 ? 2.200 8.540 9.421 1.00 97.94 84 GLN A O 1
ATOM 659 N N . ASP A 1 85 ? 0.052 8.012 9.860 1.00 97.38 85 ASP A N 1
ATOM 660 C CA . ASP A 1 85 ? -0.475 9.309 9.494 1.00 97.38 85 ASP A CA 1
ATOM 661 C C . ASP A 1 85 ? -0.321 10.302 10.655 1.00 97.38 85 ASP A C 1
ATOM 663 O O . ASP A 1 85 ? -0.444 9.943 11.824 1.00 97.38 85 ASP A O 1
ATOM 667 N N . ILE A 1 86 ? -0.008 11.558 10.334 1.00 96.31 86 ILE A N 1
ATOM 668 C CA . ILE A 1 86 ? 0.207 12.611 11.340 1.00 96.31 86 ILE A CA 1
ATOM 669 C C . ILE A 1 86 ? -1.074 13.394 11.664 1.00 96.31 86 ILE A C 1
ATOM 671 O O . ILE A 1 86 ? -1.064 14.237 12.556 1.00 96.31 86 ILE A O 1
ATOM 675 N N . THR A 1 87 ? -2.154 13.146 10.923 1.00 97.06 87 THR A N 1
ATOM 676 C CA . THR A 1 87 ? -3.433 13.863 10.995 1.00 97.06 87 THR A CA 1
ATOM 677 C C . THR A 1 87 ? -4.564 13.008 11.567 1.00 97.06 87 THR A C 1
ATOM 679 O O . THR A 1 87 ? -5.500 13.566 12.136 1.00 97.06 87 THR A O 1
ATOM 682 N N . HIS A 1 88 ? -4.467 11.674 11.491 1.00 97.06 88 HIS A N 1
ATOM 683 C CA . HIS A 1 88 ? -5.487 10.752 11.996 1.00 97.06 88 HIS A CA 1
ATOM 684 C C . HIS A 1 88 ? -4.892 9.666 12.920 1.00 97.06 88 HIS A C 1
ATOM 686 O O . HIS A 1 88 ? -3.963 8.967 12.515 1.00 97.06 88 HIS A O 1
ATOM 692 N N . PRO A 1 89 ? -5.433 9.440 14.138 1.00 96.38 89 PRO A N 1
ATOM 693 C CA . PRO A 1 89 ? -4.855 8.507 15.120 1.00 96.38 89 PRO A CA 1
ATOM 694 C C . PRO A 1 89 ? -4.878 7.034 14.684 1.00 96.38 89 PRO A C 1
ATOM 696 O O . PRO A 1 89 ? -4.060 6.241 15.145 1.00 96.38 89 PRO A O 1
ATOM 699 N N . ASN A 1 90 ? -5.793 6.669 13.782 1.00 98.19 90 ASN A N 1
ATOM 700 C CA . ASN A 1 90 ? -5.850 5.338 13.166 1.00 98.19 90 ASN A CA 1
ATOM 701 C C . ASN A 1 90 ? -5.352 5.352 11.712 1.00 98.19 90 ASN A C 1
ATOM 703 O O . ASN A 1 90 ? -5.706 4.466 10.933 1.00 98.19 90 ASN A O 1
ATOM 707 N N . GLY A 1 91 ? -4.647 6.409 11.310 1.00 98.25 91 GLY A N 1
ATOM 708 C CA . GLY A 1 91 ? -4.225 6.601 9.934 1.00 98.25 91 GLY A CA 1
ATOM 709 C C . GLY A 1 91 ? -2.901 5.902 9.626 1.00 98.25 91 GLY A C 1
ATOM 710 O O . GLY A 1 91 ? -1.958 5.966 10.412 1.00 98.25 91 GLY A O 1
ATOM 711 N N . LEU A 1 92 ? -2.806 5.267 8.460 1.00 98.44 92 LEU A N 1
ATOM 712 C CA . LEU A 1 92 ? -1.586 4.628 7.970 1.00 98.44 92 LEU A CA 1
ATOM 713 C C . LEU A 1 92 ? -1.348 5.011 6.511 1.00 98.44 92 LEU A C 1
ATOM 715 O O . LEU A 1 92 ? -2.253 4.949 5.685 1.00 98.44 92 LEU A O 1
ATOM 719 N N . ASN A 1 93 ? -0.104 5.345 6.187 1.00 98.50 93 ASN A N 1
ATOM 720 C CA . ASN A 1 93 ? 0.305 5.713 4.840 1.00 98.50 93 ASN A CA 1
ATOM 721 C C . ASN A 1 93 ? 1.241 4.658 4.263 1.00 98.50 93 ASN A C 1
ATOM 723 O O . ASN A 1 93 ? 2.145 4.196 4.962 1.00 98.50 93 ASN A O 1
ATOM 727 N N . MET A 1 94 ? 1.081 4.332 2.981 1.00 98.44 94 MET A N 1
ATOM 728 C CA . MET A 1 94 ? 1.967 3.412 2.265 1.00 98.44 94 MET A CA 1
ATOM 729 C C . MET A 1 94 ? 2.105 3.766 0.784 1.00 98.44 94 MET A C 1
ATOM 731 O O . MET A 1 94 ? 1.352 4.568 0.234 1.00 98.44 94 MET A O 1
ATOM 735 N N . TRP A 1 95 ? 3.115 3.171 0.162 1.00 98.56 95 TRP A N 1
ATOM 736 C CA . TRP A 1 95 ? 3.388 3.241 -1.265 1.00 98.56 95 TRP A CA 1
ATOM 737 C C . TRP A 1 95 ? 3.339 1.833 -1.845 1.00 98.56 95 TRP A C 1
ATOM 739 O O . TRP A 1 95 ? 4.042 0.950 -1.344 1.00 98.56 95 TRP A O 1
ATOM 749 N N . VAL A 1 96 ? 2.517 1.641 -2.872 1.00 98.50 96 VAL A N 1
ATOM 750 C CA . VAL A 1 96 ? 2.284 0.344 -3.517 1.00 98.50 96 VAL A CA 1
ATOM 751 C C . VAL A 1 96 ? 2.647 0.436 -4.989 1.00 98.50 96 VAL A C 1
ATOM 753 O O . VAL A 1 96 ? 2.355 1.441 -5.633 1.00 98.50 96 VAL A O 1
ATOM 756 N N . VAL A 1 97 ? 3.308 -0.594 -5.511 1.00 98.00 97 VAL A N 1
ATOM 757 C CA . VAL A 1 97 ? 3.704 -0.702 -6.916 1.00 98.00 97 VAL A CA 1
ATOM 758 C C . VAL A 1 97 ? 3.473 -2.132 -7.397 1.00 98.00 97 VAL A C 1
ATOM 760 O O . VAL A 1 97 ? 3.887 -3.072 -6.722 1.00 98.00 97 VAL A O 1
ATOM 763 N N . ALA A 1 98 ? 2.854 -2.284 -8.562 1.00 96.94 98 ALA A N 1
ATOM 764 C CA . ALA A 1 98 ? 2.645 -3.554 -9.261 1.00 96.94 98 ALA A CA 1
ATOM 765 C C . ALA A 1 98 ? 2.644 -3.305 -10.782 1.00 96.94 98 ALA A C 1
ATOM 767 O O . ALA A 1 98 ? 2.518 -2.142 -11.185 1.00 96.94 98 ALA A O 1
ATOM 768 N N . ASP A 1 99 ? 2.840 -4.350 -11.594 1.00 90.50 99 ASP A N 1
ATOM 769 C CA . ASP A 1 99 ? 2.749 -4.270 -13.066 1.00 90.50 99 ASP A CA 1
ATOM 770 C C . ASP A 1 99 ? 1.284 -4.134 -13.519 1.00 90.50 99 ASP A C 1
ATOM 772 O O . ASP A 1 99 ? 0.450 -4.952 -13.065 1.00 90.50 99 ASP A O 1
#

InterPro domains:
  IPR012280 Semialdehyde dehydrogenase, dimerisation domain [PF02774] (1-99)

Foldseek 3Di:
DVCVVVVHPPDDDDDDDDDDPDDDKDKDWDKDQDPAADDLVRVVVVQVPDPLEDEQEDVVVPTADDAVPPAVPGSGKYKYPWDADPPHRNMIIIMIIHD

Organism: NCBI:txid45073

Sequence (99 aa):
ETRKIMEDDSILVNPTTVRVPVLYG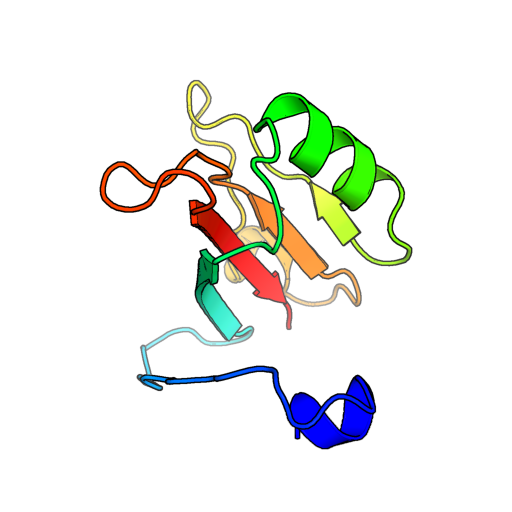HSEAIHLELKAPLSVEKAREILKKAPGVVLVDDPAKLKYPTPMTHAIGHDDVFVGRIRQDITHPNGLNMWVVAD

pLDDT: mean 96.31, std 3.03, range [85.38, 98.56]